Protein AF-A0A970U5Y2-F1 (afdb_monomer)

Secondary structure (DSSP, 8-state):
-----HHHHHHHHHHHHHHHHHHHH-S----------S-HHHHHHHHHHHTT--SGGGHHHHHHHHTTSSS-SS-SS-----

Solvent-accessible surface area (backbone atoms only — not comparable to full-atom values): 4983 Å² total; per-residue (Å²): 136,85,79,78,45,74,65,52,53,48,32,53,51,52,48,53,53,33,47,52,51,44,58,74,69,51,89,74,81,78,91,65,84,74,82,72,78,53,15,55,16,18,53,52,49,56,49,42,46,74,52,61,59,66,64,74,90,35,46,63,35,52,49,64,77,37,64,90,40,60,49,39,67,87,38,57,68,61,55,82,87,130

Mean predicted aligned error: 7.28 Å

Sequence (82 aa):
HGNLDAEHIKAYSELVSLLCKTAMEKKRVTAKPKETEGSQKYALRCYLISLGFIGDSYKESRKILLKNLPGSSAHKGGAADE

pLDDT: mean 81.85, std 13.71, range [39.94, 94.38]

Foldseek 3Di:
DDDCPPLNVVLVVVVVVLVVVCVVVDPDDDPDPDPQAAWPLLVVLVVCVVSPCDDDVNVSSSCSVSVPTDDDNVDSHDDPDD

Radius of gyration: 13.89 Å; Cα contacts (8 Å, |Δi|>4): 68; chains: 1; bounding box: 26×34×33 Å

Structure (mmCIF, N/CA/C/O backbone):
data_AF-A0A970U5Y2-F1
#
_entry.id   AF-A0A970U5Y2-F1
#
loop_
_atom_site.group_PDB
_atom_site.id
_atom_site.type_symbol
_atom_site.label_atom_id
_atom_site.label_alt_id
_atom_site.label_comp_id
_atom_site.label_asym_id
_atom_site.label_entity_id
_atom_site.label_seq_id
_atom_site.pdbx_PDB_ins_code
_atom_site.Cartn_x
_atom_site.Cartn_y
_atom_site.Cartn_z
_atom_site.occupancy
_atom_site.B_iso_or_equiv
_atom_site.auth_seq_id
_atom_site.auth_comp_id
_atom_site.auth_asym_id
_atom_site.auth_atom_id
_atom_site.pdbx_PDB_model_num
ATOM 1 N N . HIS A 1 1 ? -5.724 -11.147 -21.774 1.00 42.03 1 HIS A N 1
ATOM 2 C CA . HIS A 1 1 ? -5.832 -12.372 -20.959 1.00 42.03 1 HIS A CA 1
ATOM 3 C C . HIS A 1 1 ? -5.450 -12.047 -19.525 1.00 42.03 1 HIS A C 1
ATOM 5 O O . HIS A 1 1 ? -4.273 -11.893 -19.239 1.00 42.03 1 HIS A O 1
ATOM 11 N N . GLY A 1 2 ? -6.439 -11.819 -18.659 1.00 57.19 2 GLY A N 1
ATOM 12 C CA . GLY A 1 2 ? -6.212 -11.578 -17.235 1.00 57.19 2 GLY A CA 1
ATOM 13 C C . GLY A 1 2 ? -6.388 -12.885 -16.483 1.00 57.19 2 GLY A C 1
ATOM 14 O O . GLY A 1 2 ? -7.520 -13.245 -16.178 1.00 57.19 2 GLY A O 1
ATOM 15 N N . ASN A 1 3 ? -5.297 -13.608 -16.238 1.00 59.53 3 ASN A N 1
ATOM 16 C CA . ASN A 1 3 ? -5.334 -14.658 -15.233 1.00 59.53 3 ASN A CA 1
ATOM 17 C C . ASN A 1 3 ? -5.164 -13.969 -13.877 1.00 59.53 3 ASN A C 1
ATOM 19 O O . ASN A 1 3 ? -4.133 -13.349 -13.615 1.00 59.53 3 ASN A O 1
ATOM 23 N N . LEU A 1 4 ? -6.216 -13.971 -13.062 1.00 71.62 4 LEU A N 1
ATOM 24 C CA . LEU A 1 4 ? -6.135 -13.521 -11.676 1.00 71.62 4 LEU A CA 1
ATOM 25 C C . LEU A 1 4 ? -5.495 -14.653 -10.876 1.00 71.62 4 LEU A C 1
ATOM 27 O O . LEU A 1 4 ? -6.190 -15.473 -10.284 1.00 71.62 4 LEU A O 1
ATOM 31 N N . ASP A 1 5 ? -4.165 -14.714 -10.913 1.00 86.69 5 ASP A N 1
ATOM 32 C CA . ASP A 1 5 ? -3.406 -15.698 -10.143 1.00 86.69 5 ASP A CA 1
ATOM 33 C C . ASP A 1 5 ? -3.608 -15.474 -8.631 1.00 86.69 5 ASP A C 1
ATOM 35 O O . ASP A 1 5 ? -4.034 -14.394 -8.193 1.00 86.69 5 ASP A O 1
ATOM 39 N N . ALA A 1 6 ? -3.292 -16.481 -7.814 1.00 89.94 6 ALA A N 1
ATOM 40 C CA . ALA A 1 6 ? -3.491 -16.433 -6.363 1.00 89.94 6 ALA A CA 1
ATOM 41 C C . ALA A 1 6 ? -2.827 -15.199 -5.719 1.00 89.94 6 ALA A C 1
ATOM 43 O O . ALA A 1 6 ? -3.375 -14.590 -4.798 1.00 89.94 6 ALA A O 1
ATOM 44 N N . GLU A 1 7 ? -1.685 -14.773 -6.254 1.00 88.62 7 GLU A N 1
ATOM 45 C CA . GLU A 1 7 ? -0.942 -13.591 -5.830 1.00 88.62 7 GLU A CA 1
ATOM 46 C C . GLU A 1 7 ? -1.685 -12.285 -6.148 1.00 88.62 7 GLU A C 1
ATOM 48 O O . GLU A 1 7 ? -1.677 -11.364 -5.330 1.00 88.62 7 GLU A O 1
ATOM 53 N N . HIS A 1 8 ? -2.373 -12.201 -7.294 1.00 90.12 8 HIS A N 1
ATOM 54 C CA . HIS A 1 8 ? -3.188 -11.036 -7.652 1.00 90.12 8 HIS A CA 1
ATOM 55 C C . HIS A 1 8 ? -4.415 -10.936 -6.745 1.00 90.12 8 HIS A C 1
ATOM 57 O O . HIS A 1 8 ? -4.695 -9.867 -6.201 1.00 90.12 8 HIS A O 1
ATOM 63 N N . ILE A 1 9 ? -5.111 -12.058 -6.528 1.00 91.94 9 ILE A N 1
ATOM 64 C CA . ILE A 1 9 ? -6.272 -12.123 -5.629 1.00 91.94 9 ILE A CA 1
ATOM 65 C C . ILE A 1 9 ? -5.865 -11.687 -4.221 1.00 91.94 9 ILE A C 1
ATOM 67 O O . ILE A 1 9 ? -6.544 -10.858 -3.608 1.00 91.94 9 ILE A O 1
ATOM 71 N N . LYS A 1 10 ? -4.730 -12.190 -3.725 1.00 92.06 10 LYS A N 1
ATOM 72 C CA . LYS A 1 10 ? -4.177 -11.798 -2.428 1.00 92.06 10 LYS A CA 1
ATOM 73 C C . LYS A 1 10 ? -3.855 -10.304 -2.377 1.00 92.06 10 LYS A C 1
ATOM 75 O O . LYS A 1 10 ? -4.329 -9.625 -1.470 1.00 92.06 10 LYS A O 1
ATOM 80 N N . ALA A 1 11 ? -3.122 -9.775 -3.357 1.00 93.06 11 ALA A N 1
ATOM 81 C CA . ALA A 1 11 ? -2.735 -8.365 -3.390 1.00 93.06 11 ALA A CA 1
ATOM 82 C C . ALA A 1 11 ? -3.950 -7.419 -3.392 1.00 93.06 11 ALA A C 1
ATOM 84 O O . ALA A 1 11 ? -3.962 -6.420 -2.669 1.00 93.06 11 ALA A O 1
ATOM 85 N N . TYR A 1 12 ? -4.992 -7.741 -4.166 1.00 92.50 12 TYR A N 1
ATOM 86 C CA . TYR A 1 12 ? -6.226 -6.955 -4.193 1.00 92.50 12 TYR A CA 1
ATOM 87 C C . TYR A 1 12 ? -7.036 -7.093 -2.898 1.00 92.50 12 TYR A C 1
ATOM 89 O O . TYR A 1 12 ? -7.546 -6.093 -2.392 1.00 92.50 12 TYR A O 1
ATOM 97 N N . SER A 1 13 ? -7.107 -8.292 -2.316 1.00 94.00 13 SER A N 1
ATOM 98 C CA . SER A 1 13 ? -7.805 -8.525 -1.043 1.00 94.00 13 SER A CA 1
ATOM 99 C C . SER A 1 13 ? -7.147 -7.772 0.118 1.00 94.00 13 SER A C 1
ATOM 101 O O . SER A 1 13 ? -7.833 -7.139 0.925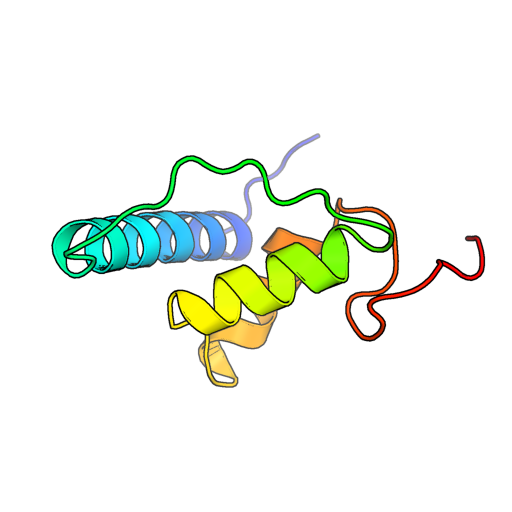 1.00 94.00 13 SER A O 1
ATOM 103 N N . GLU A 1 14 ? -5.812 -7.783 0.180 1.00 93.94 14 GLU A N 1
ATOM 104 C CA . GLU A 1 14 ? -5.028 -7.004 1.146 1.00 93.94 14 GLU A CA 1
ATOM 105 C C . GLU A 1 14 ? -5.265 -5.501 0.970 1.00 93.94 14 GLU A C 1
ATOM 107 O O . GLU A 1 14 ? -5.431 -4.783 1.958 1.00 93.94 14 GLU A O 1
ATOM 112 N N . LEU A 1 15 ? -5.337 -5.026 -0.281 1.00 94.31 15 LEU A N 1
ATOM 113 C CA . LEU A 1 15 ? -5.574 -3.615 -0.581 1.00 94.31 15 LEU A CA 1
ATOM 114 C C . LEU A 1 15 ? -6.928 -3.162 -0.053 1.00 94.31 15 LEU A C 1
ATOM 116 O O . LEU A 1 15 ? -6.992 -2.160 0.655 1.00 94.31 15 LEU A O 1
ATOM 120 N N . VAL A 1 16 ? -7.990 -3.905 -0.364 1.00 94.38 16 VAL A N 1
ATOM 121 C CA . VAL A 1 16 ? -9.345 -3.584 0.098 1.00 94.38 16 VAL A CA 1
ATOM 122 C C . VAL A 1 16 ? -9.412 -3.626 1.624 1.00 94.38 16 VAL A C 1
ATOM 124 O O . VAL A 1 16 ? -9.925 -2.692 2.237 1.00 94.38 16 VAL A O 1
ATOM 127 N N . SER A 1 17 ? -8.824 -4.647 2.251 1.00 93.94 17 SER A N 1
ATOM 128 C CA . SER A 1 17 ? -8.825 -4.796 3.712 1.00 93.94 17 SER A CA 1
ATOM 129 C C . SER A 1 17 ? -8.149 -3.614 4.415 1.00 93.94 17 SER A C 1
ATOM 131 O O . SER A 1 17 ? -8.722 -3.013 5.327 1.00 93.94 17 SER A 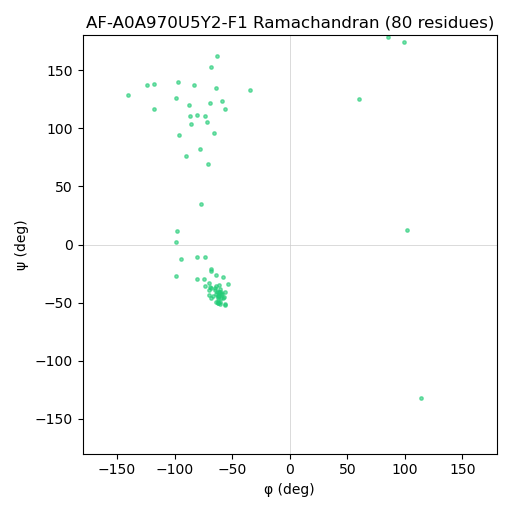O 1
ATOM 133 N N . LEU A 1 18 ? -6.945 -3.237 3.971 1.00 91.81 18 LEU A N 1
ATOM 134 C CA . LEU A 1 18 ? -6.200 -2.115 4.546 1.00 91.81 18 LEU A CA 1
ATOM 135 C C . LEU A 1 18 ? -6.834 -0.762 4.213 1.00 91.81 18 LEU A C 1
ATOM 137 O O . LEU A 1 18 ? -6.805 0.148 5.044 1.00 91.81 18 LEU A O 1
ATOM 141 N N . LEU A 1 19 ? -7.453 -0.628 3.039 1.00 93.06 19 LEU A N 1
ATOM 142 C CA . LEU A 1 19 ? -8.206 0.564 2.665 1.00 93.06 19 LEU A CA 1
ATOM 143 C C . LEU A 1 19 ? -9.420 0.760 3.577 1.00 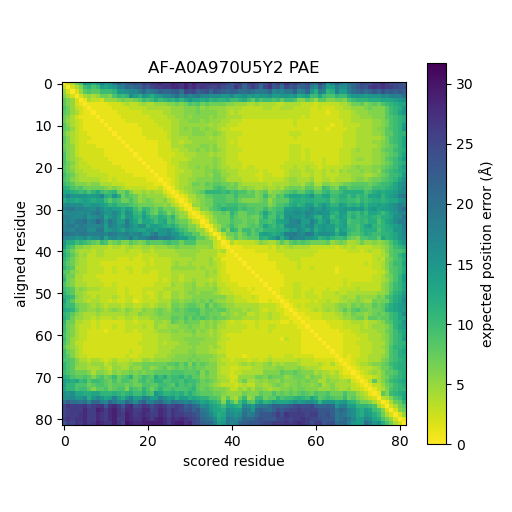93.06 19 LEU A C 1
ATOM 145 O O . LEU A 1 19 ? -9.584 1.847 4.127 1.00 93.06 19 LEU A O 1
ATOM 149 N N . CYS A 1 20 ? -10.229 -0.282 3.788 1.00 93.00 20 CYS A N 1
ATOM 150 C CA . CYS A 1 20 ? -11.374 -0.246 4.698 1.00 93.00 20 CYS A CA 1
ATOM 151 C C . CYS A 1 20 ? -10.932 0.069 6.130 1.00 93.00 20 CYS A C 1
ATOM 153 O O . CYS A 1 20 ? -11.503 0.954 6.765 1.00 93.00 20 CYS A O 1
ATOM 155 N N . LYS A 1 21 ? -9.873 -0.589 6.617 1.00 92.06 21 LYS A N 1
ATOM 156 C CA . LYS A 1 21 ? -9.293 -0.295 7.934 1.00 92.06 21 LYS A CA 1
ATOM 157 C C . LYS A 1 21 ? -8.882 1.173 8.055 1.00 92.06 21 LYS A C 1
ATOM 159 O O . LYS A 1 21 ? -9.308 1.863 8.976 1.00 92.06 21 LYS A O 1
ATOM 164 N N . THR A 1 22 ? -8.123 1.675 7.083 1.00 89.25 22 THR A N 1
ATOM 165 C CA . THR A 1 22 ? -7.666 3.069 7.079 1.00 89.25 22 THR A CA 1
ATOM 166 C C . THR A 1 22 ? -8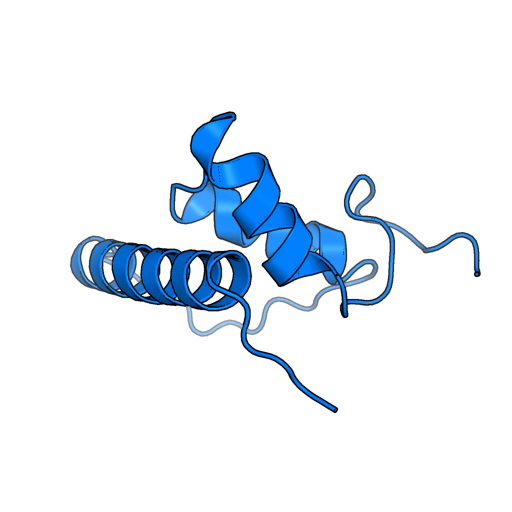.835 4.050 6.977 1.00 89.25 22 THR A C 1
ATOM 168 O O . THR A 1 22 ? -8.787 5.120 7.577 1.00 89.25 22 THR A O 1
ATOM 171 N N . ALA A 1 23 ? -9.892 3.712 6.235 1.00 89.19 23 ALA A N 1
ATOM 172 C CA . ALA A 1 23 ? -11.090 4.538 6.125 1.00 89.19 23 ALA A CA 1
ATOM 173 C C . ALA A 1 23 ? -11.832 4.658 7.465 1.00 89.19 23 ALA A C 1
ATOM 175 O O . ALA A 1 23 ? -12.282 5.748 7.803 1.00 89.19 23 ALA A O 1
ATOM 176 N N . MET A 1 24 ? -11.903 3.575 8.246 1.00 89.75 24 MET A N 1
ATOM 177 C CA . MET A 1 24 ? -12.493 3.594 9.590 1.00 89.75 24 MET A CA 1
ATOM 178 C C . MET A 1 24 ? -11.638 4.383 10.594 1.00 89.75 24 MET A C 1
ATOM 180 O O . MET A 1 24 ? -12.174 5.070 11.460 1.00 89.75 24 MET A O 1
ATOM 184 N N . GLU A 1 25 ? -10.310 4.316 10.483 1.00 88.81 25 GLU A N 1
ATOM 185 C CA . GLU A 1 25 ? -9.385 4.995 11.404 1.00 88.81 25 GLU A CA 1
ATOM 186 C C . GLU A 1 25 ? -9.188 6.490 11.081 1.00 88.8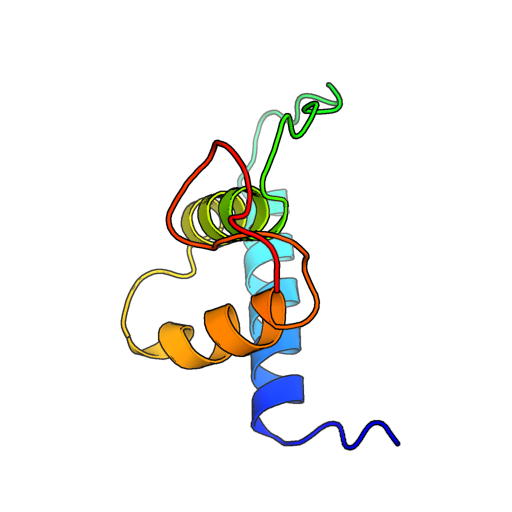1 25 GLU A C 1
ATOM 188 O O . GLU A 1 25 ? -8.927 7.307 11.974 1.00 88.81 25 GLU A O 1
ATOM 193 N N . LYS A 1 26 ? -9.304 6.887 9.806 1.00 85.56 26 LYS A N 1
ATOM 194 C CA . LYS A 1 26 ? -9.085 8.275 9.377 1.00 85.56 26 LYS A CA 1
ATOM 195 C C . LYS A 1 26 ? -10.217 9.196 9.833 1.00 85.56 26 LYS A C 1
ATOM 197 O O . LYS A 1 26 ? -11.261 9.299 9.204 1.00 85.56 26 LYS A O 1
ATOM 202 N N . LYS A 1 27 ? -9.933 10.006 10.856 1.00 82.81 27 LYS A N 1
ATOM 203 C CA . LYS A 1 27 ? -10.842 11.051 11.374 1.00 82.81 27 LYS A CA 1
ATOM 204 C C . LYS A 1 27 ? -11.065 12.242 10.431 1.00 82.81 27 LYS A C 1
ATOM 206 O O . LYS A 1 27 ? -12.019 12.992 10.613 1.00 82.81 27 LYS A O 1
ATOM 211 N N . ARG A 1 28 ? -10.162 12.480 9.473 1.00 78.62 28 ARG A N 1
ATOM 212 C CA . ARG A 1 28 ? -10.243 13.586 8.504 1.00 78.62 28 ARG A CA 1
ATOM 213 C C . ARG A 1 28 ? -9.791 13.113 7.127 1.00 78.62 28 ARG A C 1
ATOM 215 O O . ARG A 1 28 ? -8.694 12.573 6.988 1.00 78.62 28 ARG A O 1
ATOM 222 N N . VAL A 1 29 ? -10.620 13.366 6.118 1.00 77.19 29 VAL A N 1
ATOM 223 C CA . VAL A 1 29 ? -10.311 13.118 4.706 1.00 77.19 29 VAL A CA 1
ATOM 224 C C . VAL A 1 29 ? -10.346 14.454 3.977 1.00 77.19 29 VAL A C 1
ATOM 226 O O . VAL A 1 29 ? -11.377 15.116 3.916 1.00 77.19 29 VAL A O 1
ATOM 229 N N . THR A 1 30 ? -9.202 14.867 3.440 1.00 75.62 30 THR A N 1
ATOM 230 C CA . THR A 1 30 ? -9.114 16.070 2.613 1.00 75.62 30 THR A CA 1
ATOM 231 C C . THR A 1 30 ? -9.431 15.685 1.174 1.00 75.62 30 THR A C 1
ATOM 233 O O . THR A 1 30 ? -8.621 15.023 0.530 1.00 75.62 30 THR A O 1
ATOM 236 N N . ALA A 1 31 ? -10.572 16.132 0.648 1.00 75.69 31 ALA A N 1
ATOM 237 C CA . ALA A 1 31 ? -10.980 15.926 -0.746 1.00 75.69 31 ALA A CA 1
ATOM 238 C C . ALA A 1 31 ? -10.242 16.860 -1.727 1.00 75.69 31 ALA A C 1
ATOM 240 O O . ALA A 1 31 ? -10.819 17.349 -2.694 1.00 75.69 31 ALA A O 1
ATOM 241 N N . LYS A 1 32 ? -8.968 17.164 -1.456 1.00 73.81 32 LYS A N 1
ATOM 242 C CA . LYS A 1 32 ? -8.143 17.918 -2.398 1.00 73.81 32 LYS A CA 1
ATOM 243 C C . LYS A 1 32 ? -7.505 16.919 -3.357 1.00 73.81 32 LYS A C 1
ATOM 245 O O . LYS A 1 32 ? -6.775 16.044 -2.877 1.00 73.81 32 LYS A O 1
ATOM 250 N N . PRO A 1 33 ? -7.755 17.027 -4.671 1.00 68.31 33 PRO A N 1
ATOM 251 C CA . PRO A 1 33 ? -7.031 16.225 -5.640 1.00 68.31 33 PRO A CA 1
ATOM 252 C C . PRO A 1 33 ? -5.544 16.538 -5.480 1.00 68.31 33 PRO A C 1
ATOM 254 O O . PRO A 1 33 ? -5.130 17.697 -5.492 1.00 68.31 33 PRO A O 1
ATOM 257 N N . LYS A 1 34 ? -4.739 15.503 -5.241 1.00 67.69 34 LYS A N 1
ATOM 258 C CA . LYS A 1 34 ? -3.290 15.653 -5.206 1.00 67.69 34 LYS A CA 1
ATOM 259 C C . LYS A 1 34 ? -2.800 15.532 -6.638 1.00 67.69 34 LYS A C 1
ATOM 261 O O . LYS A 1 34 ? -2.753 14.425 -7.172 1.00 67.69 34 LYS A O 1
ATOM 266 N N . GLU A 1 35 ? -2.466 16.664 -7.246 1.00 65.50 35 GLU A N 1
ATOM 267 C CA . GLU A 1 35 ? -1.800 16.671 -8.544 1.00 65.50 35 GLU A CA 1
ATOM 268 C C . GLU A 1 35 ? -0.523 15.846 -8.419 1.00 65.50 35 GLU A C 1
ATOM 270 O O . GLU A 1 35 ? 0.350 16.087 -7.578 1.00 65.50 35 GLU A O 1
ATOM 275 N N . THR A 1 36 ? -0.487 14.755 -9.177 1.00 66.62 36 THR A N 1
ATOM 276 C CA . THR A 1 36 ? 0.642 13.840 -9.161 1.00 66.62 36 THR A CA 1
ATOM 277 C C . THR A 1 36 ? 1.603 14.326 -10.229 1.00 66.62 36 THR A C 1
ATOM 279 O O . THR A 1 36 ? 1.629 13.802 -11.335 1.00 66.62 36 THR A O 1
ATOM 282 N N . GLU A 1 37 ? 2.333 15.396 -9.924 1.00 60.81 37 GLU A N 1
ATOM 283 C CA . GLU A 1 37 ? 3.368 15.929 -10.808 1.00 60.81 37 GLU A CA 1
ATOM 284 C C . GLU A 1 37 ? 4.501 14.890 -10.917 1.00 60.81 37 GLU A C 1
ATOM 286 O O . GLU A 1 37 ? 5.342 14.774 -10.021 1.00 60.81 37 GLU A O 1
ATOM 291 N N . GLY A 1 38 ? 4.476 14.061 -11.967 1.00 72.81 38 GLY A N 1
ATOM 292 C CA . GLY A 1 38 ? 5.503 13.055 -12.261 1.00 72.81 38 GLY A CA 1
ATOM 293 C C . GLY A 1 38 ? 5.033 11.596 -12.164 1.00 72.81 38 GLY A C 1
ATOM 294 O O . GLY A 1 38 ? 4.027 11.207 -12.754 1.00 72.81 38 GLY A O 1
ATOM 295 N N . SER A 1 39 ? 5.811 10.749 -11.475 1.00 81.12 39 SER A N 1
ATOM 296 C CA . SER A 1 39 ? 5.630 9.286 -11.483 1.00 81.12 39 SER A CA 1
ATOM 297 C C . SER A 1 39 ? 4.412 8.818 -10.673 1.00 81.12 39 SER A C 1
ATOM 299 O O . SER A 1 39 ? 4.423 8.815 -9.434 1.00 81.12 39 SER A O 1
ATOM 301 N N . GLN A 1 40 ? 3.385 8.318 -11.368 1.00 83.81 40 GLN A N 1
ATOM 302 C CA . GLN A 1 40 ? 2.202 7.708 -10.748 1.00 83.81 40 GLN A CA 1
ATOM 303 C C . GLN A 1 40 ? 2.571 6.473 -9.913 1.00 83.81 40 GLN A C 1
ATOM 305 O O . GLN A 1 40 ? 2.013 6.256 -8.834 1.00 83.81 40 GLN A O 1
ATOM 310 N N . LYS A 1 41 ? 3.572 5.700 -10.359 1.00 89.19 41 LYS A N 1
ATOM 311 C CA . LYS A 1 41 ? 4.077 4.531 -9.630 1.00 89.19 41 LYS A CA 1
ATOM 312 C C . LYS A 1 41 ? 4.680 4.909 -8.268 1.00 89.19 41 LYS A C 1
ATOM 314 O O . LYS A 1 41 ? 4.446 4.221 -7.275 1.00 89.19 41 LYS A O 1
ATOM 319 N N . TYR A 1 42 ? 5.423 6.014 -8.182 1.00 87.88 42 TYR A N 1
ATOM 320 C CA . TYR A 1 42 ? 5.967 6.505 -6.908 1.00 87.88 42 TYR A CA 1
ATOM 321 C C . TYR A 1 42 ? 4.856 6.976 -5.963 1.00 87.88 42 TYR A C 1
ATOM 323 O 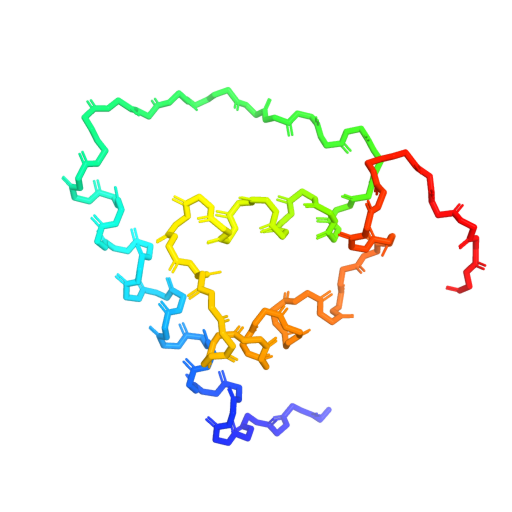O . TYR A 1 42 ? 4.846 6.638 -4.778 1.00 87.88 42 TYR A O 1
ATOM 331 N N . ALA A 1 43 ? 3.885 7.722 -6.492 1.00 88.19 43 ALA A N 1
ATOM 332 C CA . ALA A 1 43 ? 2.778 8.232 -5.696 1.00 88.19 43 ALA A CA 1
ATOM 333 C C . ALA A 1 43 ? 1.924 7.107 -5.103 1.00 88.19 43 ALA A C 1
ATOM 335 O O . ALA A 1 43 ? 1.657 7.121 -3.897 1.00 88.19 43 ALA A O 1
ATOM 336 N N . LEU A 1 44 ? 1.566 6.098 -5.910 1.00 89.62 44 LEU A N 1
ATOM 337 C CA . LEU A 1 44 ? 0.825 4.947 -5.400 1.00 89.62 44 LEU A CA 1
ATOM 338 C C . LEU A 1 44 ? 1.664 4.154 -4.391 1.00 89.62 44 LEU A C 1
ATOM 340 O O . LEU A 1 44 ? 1.134 3.738 -3.365 1.00 89.62 44 LEU A O 1
ATOM 344 N N . ARG A 1 45 ? 2.981 4.008 -4.595 1.00 90.12 45 ARG A N 1
ATOM 345 C CA . ARG A 1 45 ? 3.863 3.362 -3.607 1.00 90.12 45 ARG A CA 1
ATOM 346 C C . ARG A 1 45 ? 3.776 4.057 -2.248 1.00 90.12 45 ARG A C 1
ATOM 348 O O . ARG A 1 45 ? 3.554 3.388 -1.241 1.00 90.12 45 ARG A O 1
ATOM 355 N N . CYS A 1 46 ? 3.947 5.380 -2.206 1.00 90.38 46 CYS A N 1
ATOM 356 C CA . CYS A 1 46 ? 3.839 6.149 -0.963 1.00 90.38 46 CYS A CA 1
ATOM 357 C C . CYS A 1 46 ? 2.450 6.020 -0.331 1.00 90.38 46 CYS A C 1
ATOM 359 O O . CYS A 1 46 ? 2.339 5.908 0.889 1.00 90.38 46 CYS A O 1
ATOM 361 N N . TYR A 1 47 ? 1.400 5.996 -1.152 1.00 89.31 47 TYR A N 1
ATOM 362 C CA . TYR A 1 47 ? 0.041 5.780 -0.672 1.00 89.31 47 TYR A CA 1
ATOM 363 C C . TYR A 1 47 ? -0.123 4.404 -0.012 1.00 89.31 47 TYR A C 1
ATOM 365 O O . TYR A 1 47 ? -0.584 4.339 1.124 1.00 89.31 47 TYR A O 1
ATOM 373 N N . LEU A 1 48 ? 0.337 3.325 -0.651 1.00 92.31 48 LEU A N 1
ATOM 374 C CA . LEU A 1 48 ? 0.283 1.969 -0.093 1.00 92.31 48 LEU A CA 1
ATOM 375 C C . LEU A 1 48 ? 1.051 1.865 1.233 1.00 92.31 48 LEU A C 1
ATOM 377 O O . LEU A 1 48 ? 0.545 1.286 2.192 1.00 92.31 48 LEU A O 1
ATOM 381 N N . ILE A 1 49 ? 2.236 2.479 1.327 1.00 90.69 49 ILE A N 1
ATOM 382 C CA . ILE A 1 49 ? 2.998 2.545 2.586 1.00 90.69 49 ILE A CA 1
ATOM 383 C C . ILE A 1 49 ? 2.179 3.262 3.671 1.00 90.69 49 ILE A C 1
ATOM 385 O O . ILE A 1 49 ? 2.130 2.789 4.803 1.00 90.69 49 ILE A O 1
ATOM 389 N N . SER A 1 50 ? 1.478 4.350 3.329 1.00 88.19 50 SER A N 1
ATOM 390 C CA . SER A 1 50 ? 0.624 5.077 4.281 1.00 88.19 50 SER A CA 1
ATOM 391 C C . SER A 1 50 ? -0.618 4.296 4.735 1.00 88.19 50 SER A C 1
ATOM 393 O O . SER A 1 50 ? -1.139 4.578 5.809 1.00 88.19 50 SER A O 1
ATOM 395 N N . LEU A 1 51 ? -1.077 3.315 3.945 1.00 90.00 51 LEU A N 1
ATOM 396 C CA . LEU A 1 51 ? -2.146 2.376 4.315 1.00 90.00 51 LEU A CA 1
ATOM 397 C C . LEU A 1 51 ? -1.657 1.218 5.206 1.00 90.00 51 LEU A C 1
ATOM 399 O O . LEU A 1 51 ? -2.476 0.458 5.711 1.00 90.00 51 LEU A O 1
ATOM 403 N N . GLY A 1 52 ? -0.340 1.048 5.376 1.00 89.69 52 GLY A N 1
ATOM 404 C CA . GLY A 1 52 ? 0.234 -0.052 6.155 1.00 89.69 52 GLY A CA 1
ATOM 405 C C . GLY A 1 52 ? 0.793 -1.221 5.336 1.00 89.69 52 GLY A C 1
ATOM 406 O O . GLY A 1 52 ? 1.138 -2.240 5.928 1.00 89.69 52 GLY A O 1
ATOM 407 N N . PHE A 1 53 ? 0.960 -1.092 4.009 1.00 89.75 53 PHE A N 1
ATOM 408 C CA . PHE A 1 53 ? 1.729 -2.058 3.201 1.00 89.75 53 PHE A CA 1
ATOM 409 C C . PHE A 1 53 ? 3.234 -1.936 3.501 1.00 89.75 53 PHE A C 1
ATOM 411 O O . PHE A 1 53 ? 4.017 -1.480 2.659 1.00 89.75 53 PHE A O 1
ATOM 418 N N . ILE A 1 54 ? 3.655 -2.332 4.701 1.00 89.06 54 ILE A N 1
ATOM 419 C CA . ILE A 1 54 ? 5.026 -2.212 5.217 1.00 89.06 54 ILE A CA 1
ATOM 420 C C . ILE A 1 54 ? 5.593 -3.607 5.492 1.00 89.06 54 ILE A C 1
ATOM 422 O O . ILE A 1 54 ? 4.906 -4.468 6.027 1.00 89.06 54 ILE A O 1
ATOM 426 N N . GLY A 1 55 ? 6.859 -3.828 5.132 1.00 88.44 55 GLY A N 1
ATOM 427 C CA . GLY A 1 55 ? 7.547 -5.110 5.309 1.00 88.44 55 GLY A CA 1
ATOM 428 C C . GLY A 1 55 ? 7.593 -5.965 4.042 1.00 88.44 55 GLY A C 1
ATOM 429 O O . GLY A 1 55 ? 7.031 -5.602 2.995 1.00 88.44 55 GLY A O 1
ATOM 430 N N . ASP A 1 56 ? 8.311 -7.084 4.142 1.00 89.56 56 ASP A N 1
ATOM 431 C CA . ASP A 1 56 ? 8.618 -7.975 3.018 1.00 89.56 56 ASP A CA 1
ATOM 432 C C . ASP A 1 56 ? 7.426 -8.824 2.576 1.00 89.56 56 ASP A C 1
ATOM 434 O O . ASP A 1 56 ? 7.268 -9.062 1.380 1.00 89.56 56 ASP A O 1
ATOM 438 N N . SER A 1 57 ? 6.516 -9.167 3.492 1.00 88.38 57 SER A N 1
ATOM 439 C CA . SER A 1 57 ? 5.288 -9.919 3.184 1.00 88.38 57 SER A CA 1
ATOM 440 C C . SER A 1 57 ? 4.399 -9.223 2.149 1.00 88.38 57 SER A C 1
ATOM 442 O O . SER A 1 57 ? 3.697 -9.881 1.391 1.00 88.38 57 SER A O 1
ATOM 444 N N . TYR A 1 58 ? 4.474 -7.890 2.085 1.00 91.25 58 TYR A N 1
ATOM 445 C CA . TYR A 1 58 ? 3.719 -7.050 1.155 1.00 91.25 58 TYR A CA 1
ATOM 446 C C . TYR A 1 58 ? 4.534 -6.622 -0.073 1.00 91.25 58 TYR A C 1
ATOM 448 O O . TYR A 1 58 ? 4.057 -5.833 -0.890 1.00 91.25 58 TYR A O 1
ATOM 456 N N . LYS A 1 59 ? 5.789 -7.076 -0.208 1.00 89.62 59 LYS A N 1
ATOM 457 C CA . LYS A 1 59 ? 6.672 -6.683 -1.317 1.00 89.62 59 LYS A CA 1
ATOM 458 C C . LYS A 1 59 ? 6.096 -7.104 -2.663 1.00 89.62 59 LYS A C 1
ATOM 460 O O . LYS A 1 59 ? 6.073 -6.282 -3.579 1.00 89.62 59 LYS A O 1
ATOM 465 N N . GLU A 1 60 ? 5.585 -8.328 -2.742 1.00 91.00 60 GLU A N 1
ATOM 466 C CA . GLU A 1 60 ? 4.983 -8.847 -3.968 1.00 91.00 60 GLU A CA 1
ATOM 467 C C . GLU A 1 60 ? 3.652 -8.155 -4.273 1.00 91.00 60 GLU A C 1
ATOM 469 O O . GLU A 1 60 ? 3.458 -7.666 -5.384 1.00 91.00 60 GLU A O 1
ATOM 474 N N . SER A 1 61 ? 2.799 -7.955 -3.263 1.00 92.25 61 SER A N 1
ATOM 475 C CA . SER A 1 61 ? 1.548 -7.204 -3.415 1.00 92.25 61 SER A CA 1
ATOM 476 C C . SER A 1 61 ? 1.795 -5.782 -3.929 1.00 92.25 61 SER A C 1
ATOM 478 O O . SER A 1 61 ? 1.154 -5.347 -4.884 1.00 92.25 61 SER A O 1
ATOM 480 N N . ARG A 1 62 ? 2.789 -5.060 -3.384 1.00 92.06 62 ARG A N 1
ATOM 481 C CA . ARG A 1 62 ? 3.177 -3.733 -3.897 1.00 92.06 62 ARG A CA 1
ATOM 482 C C . ARG A 1 62 ? 3.655 -3.806 -5.347 1.00 92.06 62 ARG A C 1
ATOM 484 O O . ARG A 1 62 ? 3.306 -2.932 -6.130 1.00 92.06 62 ARG A O 1
ATOM 491 N N . LYS A 1 63 ? 4.439 -4.818 -5.724 1.00 91.44 63 LYS A N 1
ATOM 492 C CA . LYS A 1 63 ? 4.921 -4.984 -7.104 1.00 91.44 63 LYS A CA 1
ATOM 493 C C . LYS A 1 63 ? 3.761 -5.194 -8.080 1.00 91.44 63 LYS A C 1
ATOM 495 O O . LYS A 1 63 ? 3.730 -4.535 -9.115 1.00 91.44 63 LYS A O 1
ATOM 500 N N . ILE A 1 64 ? 2.797 -6.041 -7.722 1.00 92.62 64 ILE A N 1
ATOM 501 C CA . ILE A 1 64 ? 1.596 -6.315 -8.522 1.00 92.62 64 ILE A CA 1
ATOM 502 C C . ILE A 1 64 ? 0.753 -5.046 -8.689 1.00 92.62 64 ILE A C 1
ATOM 504 O O . ILE A 1 64 ? 0.446 -4.656 -9.815 1.00 92.62 64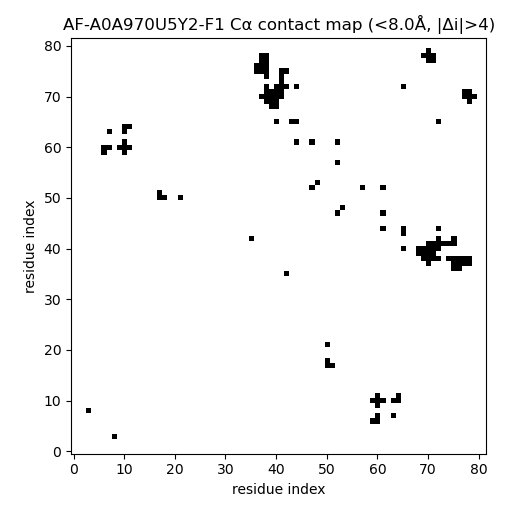 ILE A O 1
ATOM 508 N N . LEU A 1 65 ? 0.448 -4.351 -7.588 1.00 91.25 65 LEU A N 1
ATOM 509 C CA . LEU A 1 65 ? -0.374 -3.134 -7.598 1.00 91.25 65 LEU A CA 1
ATOM 510 C C . LEU A 1 65 ? 0.270 -1.973 -8.375 1.00 91.25 65 LEU A C 1
ATOM 512 O O . LEU A 1 65 ? -0.429 -1.101 -8.882 1.00 91.25 65 LEU A O 1
ATOM 516 N N . LEU A 1 66 ? 1.601 -1.959 -8.480 1.00 91.69 66 LEU A N 1
ATOM 517 C CA . LEU A 1 66 ? 2.366 -0.922 -9.171 1.00 91.69 66 LEU A CA 1
ATOM 518 C C . LEU A 1 66 ? 2.704 -1.267 -10.631 1.00 91.69 66 LEU A C 1
ATOM 520 O O . LEU A 1 66 ? 3.150 -0.381 -11.359 1.00 91.69 66 LEU A O 1
ATOM 524 N N . LYS A 1 67 ? 2.520 -2.521 -11.072 1.00 89.00 67 LYS A N 1
ATOM 525 C CA . LYS A 1 67 ? 3.047 -3.050 -12.346 1.00 89.00 67 LYS A CA 1
ATOM 526 C C . LYS A 1 67 ? 2.610 -2.249 -13.575 1.00 89.00 67 LYS A C 1
ATOM 528 O O . LYS A 1 67 ? 3.433 -1.990 -14.444 1.00 89.00 67 LYS A O 1
ATOM 533 N N . ASN A 1 68 ? 1.348 -1.827 -13.613 1.00 84.19 68 ASN A N 1
ATOM 534 C CA . ASN A 1 68 ? 0.738 -1.196 -14.788 1.00 84.19 68 ASN A CA 1
ATOM 535 C C . ASN A 1 68 ? 0.730 0.341 -14.722 1.00 84.19 68 ASN A C 1
ATOM 537 O O . ASN A 1 68 ? 0.028 0.979 -15.502 1.00 84.19 68 ASN A O 1
ATOM 541 N N . LEU A 1 69 ? 1.464 0.942 -13.777 1.00 85.38 69 LEU A N 1
ATOM 542 C CA . LEU A 1 69 ? 1.540 2.396 -13.643 1.00 85.38 69 LEU A CA 1
ATOM 543 C C . LEU A 1 69 ? 2.782 2.972 -14.334 1.00 85.38 69 LEU A C 1
ATOM 545 O O . LEU A 1 69 ? 3.876 2.409 -14.188 1.00 85.38 69 LEU A O 1
ATOM 549 N N . PRO A 1 70 ? 2.646 4.120 -15.019 1.00 81.25 70 PRO A N 1
ATOM 550 C CA . PRO A 1 70 ? 3.767 4.798 -15.648 1.00 81.25 70 PRO A CA 1
ATOM 551 C C . PRO A 1 70 ? 4.735 5.383 -14.609 1.00 81.25 70 PRO A C 1
ATOM 553 O O . PRO A 1 70 ? 4.361 5.740 -13.482 1.00 81.25 70 PRO A O 1
ATOM 556 N N . GLY A 1 71 ? 5.999 5.494 -15.018 1.00 81.25 71 GLY A N 1
ATOM 557 C CA . GLY A 1 71 ? 7.078 6.074 -14.225 1.00 81.25 71 GLY A CA 1
ATOM 558 C C . GLY A 1 71 ? 7.767 5.111 -13.251 1.00 81.25 71 GLY A C 1
ATOM 559 O O . GLY A 1 71 ? 7.435 3.925 -13.120 1.00 81.25 71 GLY A O 1
ATOM 560 N N . SER A 1 72 ? 8.773 5.648 -12.558 1.00 81.19 72 SER A N 1
ATOM 561 C CA . SER A 1 72 ? 9.604 4.923 -11.593 1.00 81.19 72 SER A CA 1
ATOM 562 C C . SER A 1 72 ? 8.956 4.848 -10.211 1.00 81.19 72 SER A C 1
ATOM 564 O O . SER A 1 72 ? 8.464 5.844 -9.692 1.00 81.19 72 SER A O 1
ATOM 566 N N . SER A 1 73 ? 9.011 3.694 -9.541 1.00 79.69 73 SER A N 1
ATOM 567 C CA . SER A 1 73 ? 8.573 3.588 -8.138 1.00 79.69 73 SER A CA 1
ATOM 568 C C . SER A 1 73 ? 9.539 4.230 -7.137 1.00 79.69 73 SER A C 1
ATOM 570 O O . SER A 1 73 ? 9.206 4.306 -5.956 1.00 79.69 73 SER A O 1
ATOM 572 N N . ALA A 1 74 ? 10.748 4.604 -7.571 1.00 79.88 74 ALA A N 1
ATOM 573 C CA . ALA A 1 74 ? 11.818 5.106 -6.708 1.00 79.88 74 ALA A CA 1
ATOM 574 C C . ALA A 1 74 ? 11.918 6.639 -6.697 1.00 79.88 74 ALA A C 1
ATOM 576 O O . ALA A 1 74 ? 12.338 7.207 -5.692 1.00 79.88 74 ALA A O 1
ATOM 577 N N . HIS A 1 75 ? 11.496 7.308 -7.774 1.00 75.38 75 HIS A N 1
ATOM 578 C CA . HIS A 1 75 ? 11.675 8.750 -7.945 1.00 75.38 75 HIS A CA 1
ATOM 579 C C . HIS A 1 75 ? 10.347 9.465 -8.190 1.00 75.38 75 HIS A C 1
ATOM 581 O O . HIS A 1 75 ? 9.505 8.999 -8.956 1.00 75.38 75 HIS A O 1
ATOM 587 N N . LYS A 1 76 ? 10.179 10.622 -7.537 1.00 68.44 76 LYS A N 1
ATOM 588 C CA . LYS A 1 76 ? 9.005 11.491 -7.698 1.00 68.44 76 LYS A CA 1
ATOM 589 C C . LYS A 1 76 ? 9.024 12.242 -9.041 1.00 68.44 76 LYS A C 1
ATOM 591 O O . LYS A 1 76 ? 7.967 12.416 -9.636 1.00 68.44 76 LYS A O 1
ATOM 596 N N . GLY A 1 77 ? 10.202 12.647 -9.526 1.00 61.09 77 GLY A N 1
ATOM 597 C CA . GLY A 1 77 ? 10.372 13.361 -10.797 1.00 61.09 77 GLY A CA 1
ATOM 598 C C . GLY A 1 77 ? 10.790 12.435 -11.940 1.00 61.09 77 GLY A C 1
ATOM 599 O O . GLY A 1 77 ? 11.785 11.738 -11.785 1.00 61.09 77 GLY A O 1
ATOM 600 N N . GLY A 1 78 ? 10.020 12.468 -13.037 1.00 53.84 78 GLY A N 1
ATOM 601 C CA . GLY A 1 78 ? 10.375 12.041 -14.402 1.00 53.84 78 GLY A CA 1
ATOM 602 C C . GLY A 1 78 ? 10.784 10.581 -14.623 1.00 53.84 78 GLY A C 1
ATOM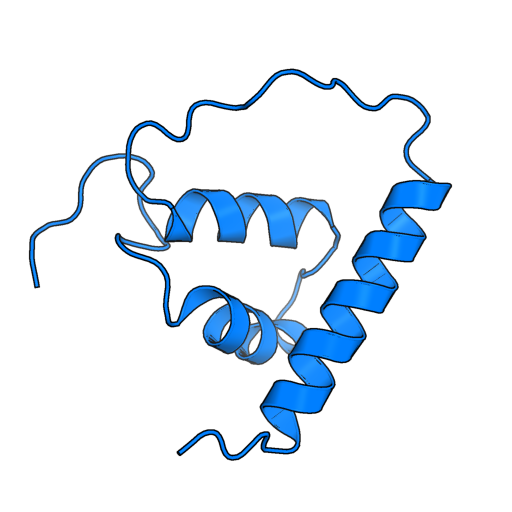 603 O O . GLY A 1 78 ? 11.735 10.084 -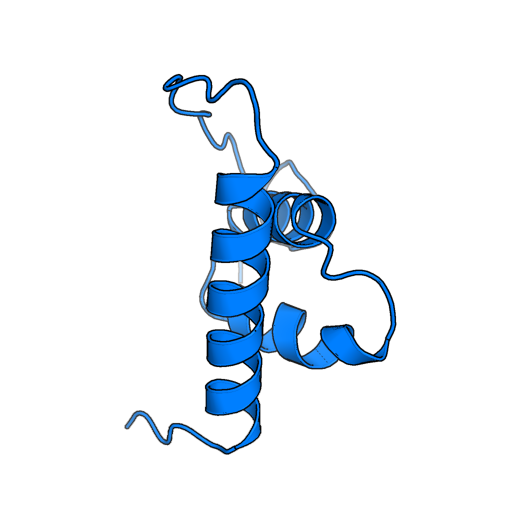14.033 1.00 53.84 78 GLY A O 1
ATOM 604 N N . ALA A 1 79 ? 10.103 9.895 -15.541 1.00 48.75 79 ALA A N 1
ATOM 605 C CA . ALA A 1 79 ? 10.672 8.712 -16.176 1.00 48.75 79 ALA A CA 1
ATOM 606 C C . ALA A 1 79 ? 11.905 9.137 -16.997 1.00 48.75 79 ALA A C 1
ATOM 608 O O . ALA A 1 79 ? 11.833 10.117 -17.735 1.00 48.75 79 ALA A O 1
ATOM 609 N N . ALA A 1 80 ? 13.013 8.403 -16.892 1.00 44.81 80 ALA A N 1
ATOM 610 C CA . ALA A 1 80 ? 13.695 8.056 -18.128 1.00 44.81 80 ALA A CA 1
ATOM 611 C C . ALA A 1 80 ? 12.751 7.071 -18.828 1.00 44.81 80 ALA A C 1
ATOM 613 O O . ALA A 1 80 ? 12.314 6.106 -18.194 1.00 44.81 80 ALA A O 1
ATOM 614 N N . ASP A 1 81 ? 12.349 7.431 -20.041 1.00 45.09 81 ASP A N 1
ATOM 615 C CA . ASP A 1 81 ? 11.631 6.605 -21.007 1.00 45.09 81 ASP A CA 1
ATOM 616 C C . ASP A 1 81 ? 12.051 5.129 -20.948 1.00 45.09 81 ASP A C 1
ATOM 618 O O . ASP A 1 81 ? 13.245 4.826 -20.971 1.00 45.09 81 ASP A O 1
ATOM 622 N N . GLU A 1 82 ? 11.058 4.241 -20.927 1.00 39.94 82 GLU A N 1
ATOM 623 C CA . GLU A 1 82 ? 11.053 2.998 -21.709 1.00 39.94 82 GLU A CA 1
ATOM 624 C C . GLU A 1 82 ? 9.606 2.573 -21.992 1.00 39.94 82 GLU A C 1
ATOM 626 O O . GLU A 1 82 ? 8.779 2.609 -21.044 1.00 39.94 82 GLU A O 1
#